Protein AF-A0A954EX17-F1 (afdb_monomer_lite)

Sequence (68 aa):
MIAAGDGPITDAELVTECILEDWPARQEGDVGYVYVALVGDGFCEAVAVTLVREADAIRIRQLEWGRP

pLDDT: mean 88.63, std 13.39, range [41.91, 98.0]

Secondary structure (DSSP, 8-state):
------PPEEEEEE-GGG-BS--TT--TTEEEEEEEEEEESS-EEEEEEEEEEETTEEEEEEEEEPP-

Structure (mmCIF, N/CA/C/O backbone):
data_AF-A0A954EX17-F1
#
_entry.id   AF-A0A954EX17-F1
#
loop_
_atom_site.group_PDB
_atom_site.id
_atom_site.type_symbol
_atom_site.label_atom_id
_atom_site.label_alt_id
_atom_site.label_comp_id
_atom_site.label_asym_id
_atom_site.label_entity_id
_atom_site.label_seq_id
_atom_site.pdbx_PDB_ins_code
_atom_site.Cartn_x
_atom_site.Cartn_y
_atom_site.Cartn_z
_atom_site.occupancy
_atom_site.B_iso_or_equiv
_atom_site.auth_seq_id
_atom_site.auth_comp_id
_atom_site.auth_asym_id
_atom_site.auth_atom_id
_atom_site.pdbx_PDB_model_num
ATOM 1 N N . MET A 1 1 ? 15.121 11.430 -7.093 1.00 41.91 1 MET A N 1
ATOM 2 C CA . MET A 1 1 ? 14.024 11.686 -8.041 1.00 41.91 1 MET A CA 1
ATOM 3 C C . MET A 1 1 ? 14.153 10.613 -9.101 1.00 41.91 1 MET A C 1
ATOM 5 O O . MET A 1 1 ? 15.036 10.719 -9.942 1.00 41.91 1 MET A O 1
ATOM 9 N N . ILE A 1 2 ? 13.431 9.505 -8.941 1.00 47.00 2 ILE A N 1
ATOM 10 C CA . ILE A 1 2 ? 13.336 8.505 -10.006 1.00 47.00 2 ILE A CA 1
ATOM 11 C C . ILE A 1 2 ? 12.391 9.148 -11.012 1.00 47.00 2 ILE A C 1
ATOM 13 O O . ILE A 1 2 ? 11.250 9.434 -10.671 1.00 47.00 2 ILE A O 1
ATOM 17 N N . ALA A 1 3 ? 12.905 9.520 -12.180 1.00 48.12 3 ALA A N 1
ATOM 18 C CA . ALA A 1 3 ? 12.040 9.916 -13.276 1.00 48.12 3 ALA A CA 1
ATOM 19 C C . ALA A 1 3 ? 11.241 8.665 -13.646 1.00 48.12 3 ALA A C 1
ATOM 21 O O . ALA A 1 3 ? 11.839 7.696 -14.110 1.00 48.12 3 ALA A O 1
ATOM 22 N N . ALA A 1 4 ? 9.940 8.658 -13.355 1.00 57.38 4 ALA A N 1
ATOM 23 C CA . ALA A 1 4 ? 9.039 7.627 -13.836 1.00 57.38 4 ALA A CA 1
ATOM 24 C C . ALA A 1 4 ? 9.040 7.713 -15.367 1.00 57.38 4 ALA A C 1
ATOM 26 O O . ALA A 1 4 ? 8.488 8.635 -15.964 1.00 57.38 4 ALA A O 1
ATOM 27 N N . GLY A 1 5 ? 9.781 6.813 -15.997 1.00 60.12 5 GLY A N 1
ATOM 28 C CA . GLY A 1 5 ? 9.680 6.532 -17.415 1.00 60.12 5 GLY A CA 1
ATOM 29 C C . GLY A 1 5 ? 8.283 6.022 -17.747 1.00 60.12 5 GLY A C 1
ATOM 30 O O . GLY A 1 5 ? 7.568 5.487 -16.906 1.00 60.12 5 GLY A O 1
ATOM 31 N N . ASP A 1 6 ? 7.898 6.204 -18.997 1.00 70.94 6 ASP A N 1
ATOM 32 C CA . ASP A 1 6 ? 6.596 5.889 -19.583 1.00 70.94 6 ASP A CA 1
ATOM 33 C C . ASP A 1 6 ? 6.530 4.474 -20.188 1.00 70.94 6 ASP A C 1
ATOM 35 O O . ASP A 1 6 ? 5.635 4.161 -20.977 1.00 70.94 6 ASP A O 1
ATOM 39 N N . GLY A 1 7 ? 7.482 3.609 -19.827 1.00 79.94 7 GLY A N 1
ATOM 40 C CA . GLY A 1 7 ? 7.515 2.214 -20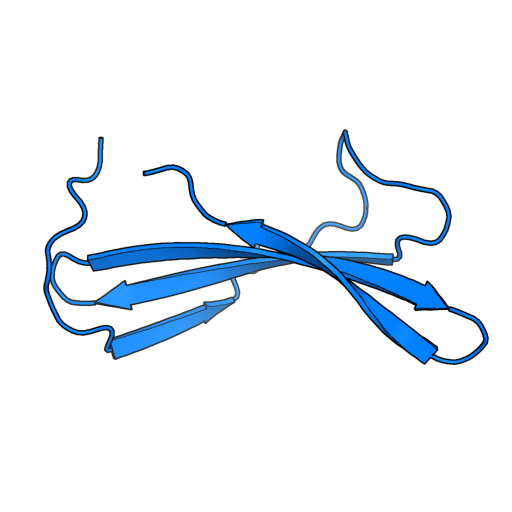.250 1.00 79.94 7 GLY A CA 1
ATOM 41 C C . GLY A 1 7 ? 6.345 1.390 -19.689 1.00 79.94 7 GLY A C 1
ATOM 42 O O . GLY A 1 7 ? 5.679 1.798 -18.735 1.00 79.94 7 GLY A O 1
ATOM 43 N N . PRO A 1 8 ? 6.050 0.220 -20.285 1.00 88.19 8 PRO A N 1
ATOM 44 C CA . PRO A 1 8 ? 4.940 -0.613 -19.839 1.00 88.19 8 PRO A CA 1
ATOM 45 C C . PRO A 1 8 ? 5.192 -1.166 -18.431 1.00 88.19 8 PRO A C 1
ATOM 47 O O . PRO A 1 8 ? 6.306 -1.580 -18.116 1.00 88.19 8 PRO A O 1
ATOM 50 N N . ILE A 1 9 ? 4.133 -1.255 -17.621 1.00 91.44 9 ILE A N 1
ATOM 51 C CA . ILE A 1 9 ? 4.148 -2.031 -16.373 1.00 91.44 9 ILE A CA 1
A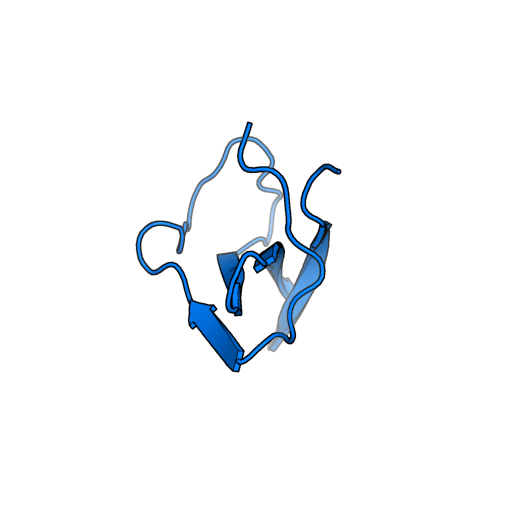TOM 52 C C . ILE A 1 9 ? 4.322 -3.505 -16.744 1.00 91.44 9 ILE A C 1
ATOM 54 O O . ILE A 1 9 ? 3.538 -4.035 -17.537 1.00 91.44 9 ILE A O 1
ATOM 58 N N . THR A 1 10 ? 5.322 -4.166 -16.170 1.00 94.62 10 THR A N 1
ATOM 59 C CA . THR A 1 10 ? 5.573 -5.598 -16.385 1.00 94.62 10 THR A CA 1
ATOM 60 C C . THR A 1 10 ? 5.241 -6.426 -15.156 1.00 94.62 10 THR A C 1
ATOM 62 O O . THR A 1 10 ? 4.787 -7.559 -15.306 1.00 94.62 10 THR A O 1
ATOM 65 N N . ASP A 1 11 ? 5.385 -5.846 -13.962 1.00 93.69 11 ASP A N 1
ATOM 66 C CA . ASP A 1 11 ? 5.256 -6.567 -12.701 1.00 93.69 11 ASP A CA 1
ATOM 67 C C . ASP A 1 11 ? 4.516 -5.739 -11.641 1.00 93.69 11 ASP A C 1
ATOM 69 O O . ASP A 1 11 ? 4.539 -4.504 -11.628 1.00 93.69 11 ASP A O 1
ATOM 73 N N . ALA A 1 12 ? 3.848 -6.455 -10.736 1.00 93.81 12 ALA A N 1
ATOM 74 C CA . ALA A 1 12 ? 3.244 -5.910 -9.530 1.00 93.81 12 ALA A CA 1
ATOM 75 C C . ALA A 1 12 ? 3.816 -6.657 -8.324 1.00 93.81 12 ALA A C 1
ATOM 77 O O . ALA A 1 12 ? 3.607 -7.863 -8.172 1.00 93.81 12 ALA A O 1
ATOM 78 N N . GLU A 1 13 ? 4.535 -5.940 -7.471 1.00 93.62 13 GLU A N 1
ATOM 79 C CA . GLU A 1 13 ? 5.308 -6.512 -6.377 1.00 93.62 13 GLU A CA 1
ATOM 80 C C . GLU A 1 13 ? 4.763 -6.044 -5.029 1.00 93.62 13 GLU A C 1
ATOM 82 O O . GLU A 1 13 ? 4.576 -4.852 -4.782 1.00 93.62 13 GLU A O 1
ATOM 87 N N . LEU A 1 14 ? 4.523 -6.992 -4.123 1.00 93.88 14 LEU A N 1
ATOM 88 C CA . LEU A 1 14 ? 4.280 -6.673 -2.722 1.00 93.88 14 LEU A CA 1
ATOM 89 C C . LEU A 1 14 ? 5.619 -6.338 -2.063 1.00 93.88 14 LEU A C 1
ATOM 91 O O . LEU A 1 14 ? 6.475 -7.213 -1.935 1.00 93.88 14 LEU A O 1
ATOM 95 N N . VAL A 1 15 ? 5.779 -5.101 -1.596 1.00 92.44 15 VAL A N 1
ATOM 96 C CA . VAL A 1 15 ? 6.972 -4.691 -0.847 1.00 92.44 15 VAL A CA 1
ATOM 97 C C . VAL A 1 15 ? 6.840 -5.223 0.576 1.00 92.44 15 VAL A C 1
ATOM 99 O O . VAL A 1 15 ? 6.165 -4.632 1.421 1.00 92.44 15 VAL A O 1
ATOM 102 N N . THR A 1 16 ? 7.430 -6.391 0.827 1.00 92.94 16 THR A N 1
ATOM 103 C CA . THR A 1 16 ? 7.219 -7.168 2.059 1.00 92.94 16 THR A CA 1
ATOM 104 C C . THR A 1 16 ? 7.641 -6.435 3.331 1.00 92.94 16 THR A C 1
ATOM 106 O O . THR A 1 16 ? 7.014 -6.586 4.376 1.00 92.94 16 THR A O 1
ATOM 109 N N . GLU A 1 17 ? 8.652 -5.579 3.231 1.00 91.69 17 GLU A N 1
ATOM 110 C CA . GLU A 1 17 ? 9.165 -4.711 4.289 1.00 91.69 17 GLU A CA 1
ATOM 111 C C . GLU A 1 17 ? 8.178 -3.595 4.663 1.00 91.69 17 GLU A C 1
ATOM 113 O O . GLU A 1 17 ? 8.283 -3.005 5.736 1.00 91.69 17 GLU A O 1
ATOM 118 N N . CYS A 1 18 ? 7.207 -3.313 3.790 1.00 90.75 18 CYS A N 1
ATOM 119 C CA . CYS A 1 18 ? 6.140 -2.339 3.994 1.00 90.75 18 CYS A CA 1
ATOM 120 C C . CYS A 1 18 ? 4.800 -2.999 4.349 1.00 90.75 18 CYS A C 1
ATOM 122 O O . CYS A 1 18 ? 3.751 -2.371 4.199 1.00 90.75 18 CYS A O 1
ATOM 124 N N . ILE A 1 19 ? 4.820 -4.247 4.827 1.00 95.06 19 ILE A N 1
ATOM 125 C CA . ILE A 1 19 ? 3.683 -4.860 5.517 1.00 95.06 19 ILE A CA 1
ATOM 126 C C . ILE A 1 19 ? 3.766 -4.439 6.984 1.00 95.06 19 ILE A C 1
ATOM 128 O O . ILE A 1 19 ? 4.582 -4.959 7.744 1.00 95.06 19 ILE A O 1
ATOM 132 N N . LEU A 1 20 ? 2.947 -3.465 7.373 1.00 95.69 20 LEU A N 1
ATOM 133 C CA . LEU A 1 20 ? 3.001 -2.845 8.696 1.00 95.69 20 LEU A CA 1
ATOM 134 C C . LEU A 1 20 ? 1.702 -3.086 9.468 1.00 95.69 20 LEU A C 1
ATOM 136 O O . LEU A 1 20 ? 0.608 -2.935 8.927 1.00 95.69 20 LEU A O 1
ATOM 140 N N . GLU A 1 21 ? 1.828 -3.396 10.757 1.00 94.75 21 GLU A N 1
ATOM 141 C CA . GLU A 1 21 ? 0.706 -3.425 11.710 1.00 94.75 21 GLU A CA 1
ATOM 142 C C . GLU A 1 21 ? 0.579 -2.112 12.501 1.00 94.75 21 GLU A C 1
ATOM 144 O O . GLU A 1 21 ? -0.446 -1.863 13.137 1.00 94.75 21 GLU A O 1
ATOM 149 N N . ASP A 1 22 ? 1.604 -1.254 12.441 1.00 94.56 22 ASP A N 1
ATOM 150 C CA . ASP A 1 22 ? 1.631 0.047 13.103 1.00 94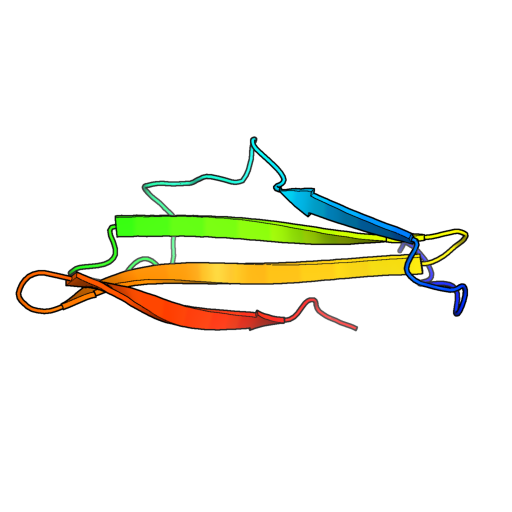.56 22 ASP A CA 1
ATOM 151 C C . ASP A 1 22 ? 2.308 1.109 12.224 1.00 94.56 22 ASP A C 1
ATOM 153 O O . ASP A 1 22 ? 3.356 0.864 11.625 1.00 94.56 22 ASP A O 1
ATOM 157 N N . TRP A 1 23 ? 1.680 2.282 12.102 1.00 94.25 23 TRP A N 1
ATOM 158 C CA . TRP A 1 23 ? 2.163 3.417 11.307 1.00 94.25 23 TRP A CA 1
ATOM 159 C C . TRP A 1 23 ? 1.519 4.728 11.797 1.00 94.25 23 TRP A C 1
ATOM 161 O O . TRP A 1 23 ? 0.436 4.699 12.382 1.00 94.25 23 TRP A O 1
ATOM 171 N N . PRO A 1 24 ? 2.121 5.907 11.540 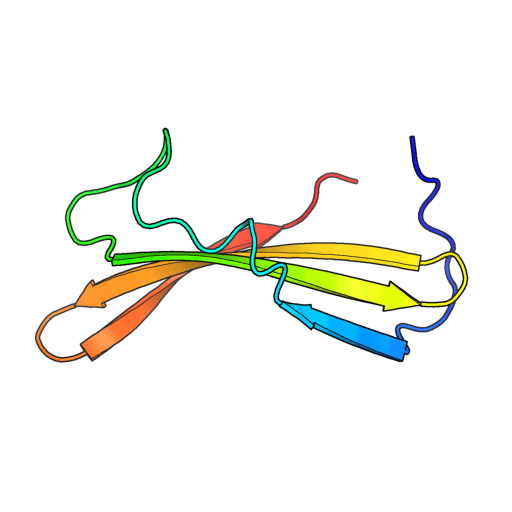1.00 93.06 24 PRO A N 1
ATOM 172 C CA . PRO A 1 24 ? 1.695 7.164 12.172 1.00 93.06 24 PRO A CA 1
ATOM 173 C C . PRO A 1 24 ? 0.241 7.598 11.922 1.00 93.06 24 PRO A C 1
ATOM 175 O O . PRO A 1 24 ? -0.341 8.284 12.755 1.00 93.06 24 PRO A O 1
ATOM 178 N N . ALA A 1 25 ? -0.338 7.230 10.777 1.00 93.38 25 ALA A N 1
ATOM 179 C CA . ALA A 1 25 ? -1.705 7.591 10.384 1.00 93.38 25 ALA A CA 1
ATOM 180 C C . ALA A 1 25 ? -2.734 6.469 10.635 1.00 93.38 25 ALA A C 1
ATOM 182 O O . ALA A 1 25 ? -3.845 6.525 10.099 1.00 93.38 25 ALA A O 1
ATOM 183 N N . ARG A 1 26 ? -2.362 5.430 11.392 1.00 96.44 26 ARG A N 1
ATOM 184 C CA . ARG A 1 26 ? -3.229 4.291 11.705 1.00 96.44 26 ARG A CA 1
ATOM 185 C C . ARG A 1 26 ? -4.446 4.734 12.518 1.00 96.44 26 ARG A C 1
ATOM 187 O O . ARG A 1 26 ? -4.327 5.544 13.435 1.00 96.44 26 ARG A O 1
ATOM 194 N N . GLN A 1 27 ? -5.612 4.188 12.186 1.00 96.31 27 GLN A N 1
ATOM 195 C CA . GLN A 1 27 ? -6.875 4.457 12.874 1.00 96.31 27 GLN A CA 1
ATOM 196 C C . GLN A 1 27 ? -7.338 3.242 13.691 1.00 96.31 27 GLN A C 1
ATOM 198 O O . GLN A 1 27 ? -6.833 2.129 13.534 1.00 96.31 27 GLN A O 1
ATOM 203 N N . GLU A 1 28 ? -8.307 3.445 14.585 1.00 95.38 28 GLU A N 1
ATOM 204 C CA . GLU A 1 28 ? -8.941 2.338 15.305 1.00 95.38 28 GLU A CA 1
ATOM 205 C C . GLU A 1 28 ? -9.594 1.360 14.316 1.00 95.38 28 GLU A C 1
ATOM 207 O O . GLU A 1 28 ? -10.256 1.766 13.364 1.00 95.38 28 GLU A O 1
ATOM 212 N N . GLY A 1 29 ? -9.385 0.060 14.533 1.00 94.88 29 GLY A N 1
ATOM 213 C CA . GLY A 1 29 ? -9.886 -0.997 13.650 1.00 94.88 29 GLY A CA 1
ATOM 214 C C . GLY A 1 29 ? -9.004 -1.289 12.433 1.00 94.88 29 GLY A C 1
ATOM 215 O O . GLY A 1 29 ? -9.212 -2.318 11.785 1.00 94.88 29 GLY A O 1
ATOM 216 N N . ASP A 1 30 ? -7.998 -0.457 12.141 1.00 97.38 30 ASP A N 1
ATOM 217 C CA . ASP A 1 30 ? -6.993 -0.773 11.127 1.00 97.38 30 ASP A CA 1
ATOM 218 C C . ASP A 1 30 ? -6.141 -1.968 11.573 1.00 97.38 30 ASP A C 1
ATOM 220 O O . ASP A 1 30 ? -5.604 -2.007 12.691 1.00 97.38 30 ASP A O 1
ATOM 224 N N . VAL A 1 31 ? -6.017 -2.939 10.667 1.00 97.00 31 VAL A N 1
ATOM 225 C CA . VAL A 1 31 ? -5.352 -4.231 10.900 1.00 97.00 31 VAL A CA 1
ATOM 226 C C . VAL A 1 31 ? -4.109 -4.440 10.046 1.00 97.00 31 VAL A C 1
ATOM 228 O O . VAL A 1 31 ? -3.369 -5.385 10.292 1.00 97.00 31 VAL A O 1
ATOM 231 N N . GLY A 1 32 ? -3.872 -3.593 9.045 1.00 96.88 32 GLY A N 1
ATOM 232 C CA . GLY A 1 32 ? -2.658 -3.681 8.248 1.00 96.88 32 GLY A CA 1
ATOM 233 C C . GLY A 1 32 ? -2.526 -2.569 7.224 1.00 96.88 32 GLY A C 1
ATOM 234 O O . GLY A 1 32 ? -3.513 -2.023 6.735 1.00 96.88 32 GLY A O 1
ATOM 235 N N . TYR A 1 33 ? -1.286 -2.271 6.886 1.00 96.88 33 TYR A N 1
ATOM 236 C CA . TYR A 1 33 ? -0.890 -1.411 5.787 1.00 96.88 33 TYR A CA 1
ATOM 237 C C . TYR A 1 33 ? 0.026 -2.228 4.884 1.00 96.88 33 TYR A C 1
ATOM 239 O O . TYR A 1 33 ? 0.944 -2.880 5.377 1.00 96.88 33 TYR A O 1
ATOM 247 N N . VAL A 1 34 ? -0.230 -2.221 3.580 1.00 96.19 34 VAL A N 1
ATOM 248 C CA . VAL A 1 34 ? 0.624 -2.886 2.592 1.00 96.19 34 VAL A CA 1
ATOM 249 C C . VAL A 1 34 ? 0.951 -1.930 1.462 1.00 96.19 34 VAL A C 1
ATOM 251 O O . VAL A 1 34 ? 0.137 -1.082 1.101 1.00 96.19 34 VAL A O 1
ATOM 254 N N . TYR A 1 35 ? 2.134 -2.088 0.884 1.00 94.50 35 TYR A N 1
ATOM 255 C CA . TYR A 1 35 ? 2.593 -1.276 -0.232 1.00 94.50 35 TYR A CA 1
ATOM 256 C C . TYR A 1 35 ? 2.835 -2.166 -1.446 1.00 94.50 35 TYR A C 1
ATOM 258 O O . TYR A 1 35 ? 3.599 -3.130 -1.374 1.00 94.50 35 TYR A O 1
ATOM 266 N N . VAL A 1 36 ? 2.151 -1.860 -2.546 1.00 94.62 36 VAL A N 1
ATOM 267 C CA . VAL A 1 36 ? 2.268 -2.594 -3.808 1.00 94.62 36 VAL A CA 1
ATOM 268 C C . VAL A 1 36 ? 2.954 -1.693 -4.819 1.00 94.62 36 VAL A C 1
ATOM 270 O O . VAL A 1 36 ? 2.412 -0.648 -5.182 1.00 94.62 36 VAL A O 1
ATOM 273 N N . ALA A 1 37 ? 4.136 -2.103 -5.262 1.00 92.50 37 ALA A N 1
ATOM 274 C CA . ALA A 1 37 ? 4.878 -1.442 -6.319 1.00 92.50 37 ALA A CA 1
ATOM 275 C C . ALA A 1 37 ? 4.430 -1.969 -7.687 1.00 92.50 37 ALA A C 1
ATOM 277 O O . ALA A 1 37 ? 4.209 -3.164 -7.869 1.00 92.50 37 ALA A O 1
ATOM 278 N N . LEU A 1 38 ? 4.302 -1.066 -8.649 1.00 91.19 38 LEU A N 1
ATOM 279 C CA . LEU A 1 38 ? 4.100 -1.349 -10.061 1.00 91.19 38 LEU A CA 1
ATOM 280 C C . LEU A 1 38 ? 5.387 -0.951 -10.773 1.00 91.19 38 LEU A C 1
ATOM 282 O O . LEU A 1 38 ? 5.761 0.224 -10.759 1.00 91.19 38 LEU A O 1
ATOM 286 N N . VAL A 1 39 ? 6.071 -1.924 -11.364 1.00 90.81 39 VAL A N 1
ATOM 287 C CA . VAL A 1 39 ? 7.398 -1.717 -11.949 1.00 90.81 39 VAL A CA 1
ATOM 288 C C . VAL A 1 39 ? 7.428 -2.146 -13.410 1.00 90.81 39 VAL A C 1
ATOM 290 O O . VAL A 1 39 ? 6.647 -2.986 -13.862 1.00 90.81 39 VAL A O 1
ATOM 293 N N . GLY A 1 40 ? 8.318 -1.514 -14.162 1.00 89.38 40 GLY A N 1
ATOM 294 C CA . GLY A 1 40 ? 8.557 -1.774 -15.572 1.00 89.38 40 GLY A CA 1
ATOM 295 C C . GLY A 1 40 ? 9.858 -1.123 -16.023 1.00 89.38 40 GLY A C 1
ATOM 296 O O . GLY A 1 40 ? 10.548 -0.469 -15.239 1.00 89.38 40 GLY A O 1
ATOM 297 N N . ASP A 1 41 ? 10.206 -1.281 -17.298 1.00 87.12 41 ASP A N 1
ATOM 298 C CA . ASP A 1 41 ? 11.399 -0.629 -17.841 1.00 87.12 41 ASP A CA 1
ATOM 299 C C . ASP A 1 41 ? 11.229 0.897 -17.803 1.00 87.12 41 ASP A C 1
ATOM 301 O O . ASP A 1 41 ? 10.354 1.464 -18.457 1.00 87.12 41 ASP A O 1
ATOM 305 N N . GLY A 1 42 ? 12.016 1.558 -16.956 1.00 84.19 42 GLY A N 1
ATOM 306 C CA . GLY A 1 42 ? 11.894 2.983 -16.663 1.00 84.19 42 GLY A CA 1
ATOM 307 C C . GLY A 1 42 ? 10.700 3.370 -15.782 1.00 84.19 42 GLY A C 1
ATOM 308 O O . GLY A 1 42 ? 10.747 4.444 -15.198 1.00 84.19 42 GLY A O 1
ATOM 309 N N . PHE A 1 43 ? 9.674 2.534 -15.618 1.00 84.75 43 PHE A N 1
ATOM 310 C CA . PHE A 1 43 ? 8.472 2.851 -14.839 1.00 84.75 43 PHE A CA 1
ATOM 311 C C . PHE A 1 43 ? 8.571 2.349 -13.391 1.00 84.75 43 PHE A C 1
ATOM 313 O O . PHE A 1 43 ? 8.922 1.195 -13.142 1.00 84.75 43 PHE A O 1
ATOM 320 N N . CYS A 1 44 ? 8.213 3.197 -12.425 1.00 86.19 44 CYS A N 1
ATOM 321 C CA . CYS A 1 44 ? 8.054 2.798 -11.028 1.00 86.19 44 CYS A CA 1
ATOM 322 C C . CYS A 1 44 ? 7.028 3.703 -10.344 1.00 86.19 44 CYS A C 1
ATOM 324 O O . CYS A 1 44 ? 7.271 4.893 -10.161 1.00 86.19 44 CYS A O 1
ATOM 326 N N . GLU A 1 45 ? 5.899 3.118 -9.962 1.00 89.75 45 GLU A N 1
ATOM 327 C CA . GLU A 1 45 ? 4.833 3.746 -9.180 1.00 89.75 45 GLU A CA 1
ATOM 328 C C . GLU A 1 45 ? 4.377 2.777 -8.093 1.00 89.75 45 GLU A C 1
ATOM 330 O O . GLU A 1 45 ? 4.765 1.608 -8.080 1.00 89.75 45 GLU A O 1
ATOM 335 N N . ALA A 1 46 ? 3.536 3.231 -7.169 1.00 91.38 46 ALA A N 1
ATOM 336 C CA . ALA A 1 46 ? 3.003 2.345 -6.145 1.00 91.38 46 ALA A CA 1
ATOM 337 C C . ALA A 1 46 ? 1.682 2.830 -5.552 1.00 91.38 46 ALA A C 1
ATOM 339 O O . ALA A 1 46 ? 1.308 4.003 -5.640 1.00 91.38 46 ALA A O 1
ATOM 340 N N . VAL A 1 47 ? 0.992 1.898 -4.900 1.00 94.31 47 VAL A N 1
ATOM 341 C CA . VAL A 1 47 ? -0.197 2.167 -4.100 1.00 94.31 47 VAL A CA 1
ATOM 342 C C . VAL A 1 47 ? -0.026 1.578 -2.707 1.00 94.31 47 VAL A C 1
ATOM 344 O O . VAL A 1 47 ? 0.337 0.415 -2.523 1.00 94.31 47 VAL A O 1
ATOM 347 N N . ALA A 1 48 ? -0.315 2.400 -1.712 1.00 94.75 48 ALA A N 1
ATOM 348 C CA . ALA A 1 48 ? -0.473 1.978 -0.340 1.00 94.75 48 ALA A CA 1
ATOM 349 C C . ALA A 1 48 ? -1.929 1.586 -0.082 1.00 94.75 48 ALA A C 1
ATOM 351 O O . ALA A 1 48 ? -2.855 2.318 -0.436 1.00 94.75 48 ALA A O 1
ATOM 352 N N . VAL A 1 49 ? -2.137 0.447 0.568 1.00 96.69 49 VAL A N 1
ATOM 353 C CA . VAL A 1 49 ? -3.455 -0.091 0.898 1.00 96.69 49 VAL A CA 1
ATOM 354 C C . VAL A 1 49 ? -3.559 -0.243 2.405 1.00 96.69 49 VAL A C 1
ATOM 356 O O . VAL A 1 49 ? -2.770 -0.953 3.024 1.00 96.69 49 VAL A O 1
ATOM 359 N N . THR A 1 50 ? -4.566 0.388 3.001 1.00 97.69 50 THR A N 1
ATOM 360 C CA . THR A 1 50 ? -4.914 0.171 4.407 1.00 97.69 50 THR A CA 1
ATOM 361 C C . THR A 1 50 ? -6.085 -0.792 4.517 1.00 97.69 50 THR A C 1
ATOM 363 O O . THR A 1 50 ? -7.130 -0.601 3.889 1.00 97.69 50 THR A O 1
ATOM 366 N N . LEU A 1 51 ? -5.912 -1.813 5.348 1.00 97.88 51 LEU A N 1
ATOM 367 C CA . LEU A 1 51 ? -6.899 -2.826 5.675 1.00 97.88 51 LEU A CA 1
ATOM 368 C C . LEU A 1 51 ? -7.532 -2.521 7.033 1.00 97.88 51 LEU A C 1
ATOM 370 O O . LEU A 1 51 ? -6.831 -2.258 8.010 1.00 97.88 51 LEU A O 1
ATOM 374 N N . VAL A 1 52 ? -8.853 -2.632 7.101 1.00 98.00 52 VAL A N 1
ATOM 375 C CA . VAL A 1 52 ? -9.656 -2.445 8.314 1.00 98.00 52 VAL A CA 1
ATOM 376 C C . VAL A 1 52 ? -10.467 -3.702 8.596 1.00 98.00 52 VAL A C 1
ATOM 378 O O . VAL A 1 52 ? -10.865 -4.423 7.673 1.00 98.00 52 VAL A O 1
ATOM 381 N N . ARG A 1 53 ? -10.725 -3.971 9.874 1.00 97.38 53 ARG A N 1
ATOM 382 C CA . ARG A 1 53 ? -11.727 -4.953 10.287 1.00 97.38 53 ARG A CA 1
ATOM 383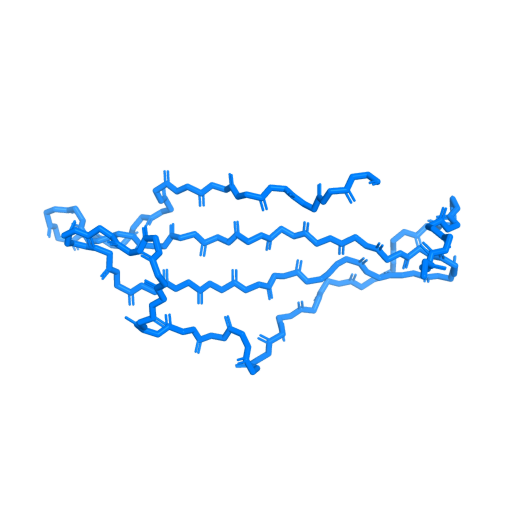 C C . ARG A 1 53 ? -13.075 -4.263 10.479 1.00 97.38 53 ARG A C 1
ATOM 385 O O . ARG A 1 53 ? -13.234 -3.456 11.386 1.00 97.38 53 ARG A O 1
ATOM 392 N N . GLU A 1 54 ? -14.049 -4.637 9.657 1.00 94.50 54 GLU A N 1
ATOM 393 C CA . GLU A 1 54 ? -15.437 -4.181 9.758 1.00 94.50 54 GLU A CA 1
ATOM 394 C C . GLU A 1 54 ? -16.353 -5.385 9.983 1.00 94.50 54 GLU A C 1
ATOM 396 O O . GLU A 1 54 ? -16.405 -6.302 9.157 1.00 94.50 54 GLU A O 1
ATOM 401 N N . ALA A 1 55 ? -17.072 -5.383 11.112 1.00 89.56 55 ALA A N 1
ATOM 402 C CA . ALA A 1 55 ? -17.830 -6.537 11.597 1.00 89.56 55 ALA A CA 1
ATOM 403 C C . ALA A 1 55 ? -16.959 -7.814 11.584 1.00 89.56 55 ALA A C 1
ATOM 405 O O . ALA A 1 55 ? -15.956 -7.882 12.297 1.00 89.56 55 ALA A O 1
ATOM 406 N N . ASP A 1 56 ? -17.294 -8.785 10.733 1.00 92.75 56 ASP A N 1
ATOM 407 C CA . ASP A 1 56 ? -16.620 -10.085 10.649 1.00 92.75 56 ASP A CA 1
ATOM 408 C C . ASP A 1 56 ? -15.685 -10.225 9.431 1.00 92.75 56 ASP A C 1
ATOM 410 O O . ASP A 1 56 ? -15.223 -11.326 9.127 1.00 92.75 56 ASP A O 1
ATOM 414 N N . ALA A 1 57 ? -15.384 -9.133 8.717 1.00 96.75 57 ALA A N 1
ATOM 415 C CA . ALA A 1 57 ? -14.572 -9.169 7.499 1.00 96.75 57 ALA A CA 1
ATOM 416 C C . ALA A 1 57 ? -13.405 -8.172 7.519 1.00 96.75 57 ALA A C 1
ATOM 418 O O . ALA A 1 57 ? -13.479 -7.098 8.114 1.00 96.75 57 ALA A O 1
ATOM 419 N N . ILE A 1 58 ? -12.328 -8.524 6.811 1.00 97.00 58 ILE A N 1
ATOM 420 C CA . ILE A 1 58 ? -11.251 -7.588 6.474 1.00 97.00 58 ILE A CA 1
ATOM 421 C C . ILE A 1 58 ? -11.592 -6.936 5.135 1.00 97.00 58 ILE A C 1
ATOM 423 O O . ILE A 1 58 ? -11.929 -7.624 4.167 1.00 97.00 58 ILE A O 1
ATOM 427 N N . ARG A 1 59 ? -11.520 -5.607 5.087 1.00 97.19 59 ARG A N 1
ATOM 428 C CA . ARG A 1 59 ? -11.817 -4.786 3.909 1.00 97.19 59 ARG A CA 1
ATOM 429 C C . ARG A 1 59 ? -10.685 -3.800 3.655 1.00 97.19 59 ARG A C 1
ATOM 431 O O . ARG A 1 59 ? -9.924 -3.475 4.561 1.00 97.19 59 ARG A O 1
ATOM 438 N N . ILE A 1 60 ? -10.597 -3.305 2.425 1.00 97.38 60 ILE A N 1
ATOM 439 C CA . ILE A 1 60 ? -9.755 -2.150 2.108 1.00 97.38 60 ILE A CA 1
ATOM 440 C C . ILE A 1 60 ? -10.501 -0.898 2.569 1.00 97.38 60 ILE A C 1
ATOM 442 O O . ILE A 1 60 ? -11.594 -0.628 2.076 1.00 97.38 60 ILE A O 1
ATOM 446 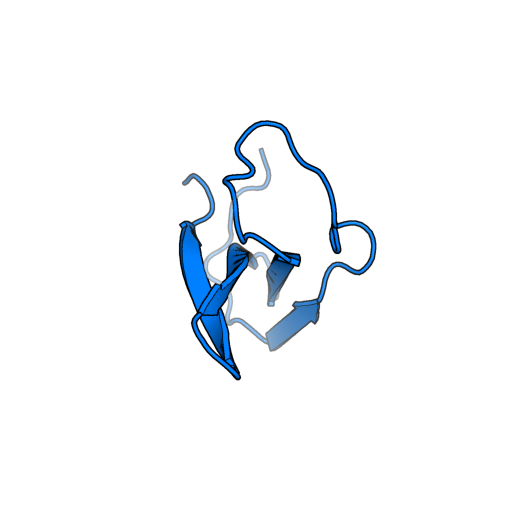N N . ARG A 1 61 ? -9.906 -0.143 3.495 1.00 96.31 61 ARG A N 1
ATOM 447 C CA . ARG A 1 61 ? -10.440 1.143 3.968 1.00 96.31 61 ARG A CA 1
ATOM 448 C C . ARG A 1 61 ? -9.981 2.303 3.103 1.00 96.31 61 ARG A C 1
ATOM 450 O O . ARG A 1 61 ? -10.745 3.227 2.844 1.00 96.31 61 ARG A O 1
ATOM 457 N N . GLN A 1 62 ? -8.707 2.284 2.719 1.00 96.44 62 GLN A N 1
ATOM 458 C CA . GLN A 1 62 ? -8.053 3.421 2.086 1.00 96.44 62 GLN A CA 1
ATOM 459 C C . GLN A 1 62 ? -7.020 2.958 1.065 1.00 96.44 62 GLN A C 1
ATOM 461 O O . GLN A 1 62 ? -6.301 1.983 1.291 1.00 96.44 62 GLN A O 1
ATOM 466 N N . LEU A 1 63 ? -6.952 3.707 -0.034 1.00 96.06 63 LEU A N 1
ATOM 467 C CA . LEU A 1 63 ? -5.862 3.677 -0.995 1.00 96.06 63 LEU A CA 1
ATOM 468 C C . LEU A 1 63 ? -5.150 5.027 -0.936 1.00 96.06 63 LEU A C 1
ATOM 470 O O . LEU A 1 63 ? -5.801 6.070 -1.018 1.00 96.06 63 LEU A O 1
ATOM 474 N N . GLU A 1 64 ? -3.834 5.008 -0.790 1.00 93.44 64 GLU A N 1
ATOM 475 C CA . GLU A 1 64 ? -2.987 6.180 -0.980 1.00 93.44 64 GLU A CA 1
ATOM 476 C C . GLU A 1 64 ? -2.111 5.942 -2.208 1.00 93.44 64 GLU A C 1
ATOM 478 O O . GLU A 1 64 ? -1.359 4.972 -2.289 1.00 93.44 64 GLU A O 1
ATOM 483 N N . TRP A 1 65 ? -2.272 6.813 -3.197 1.00 89.06 65 TRP A N 1
ATOM 484 C CA . TRP A 1 65 ? -1.514 6.772 -4.439 1.00 89.06 65 TRP A CA 1
ATOM 485 C C . TRP A 1 65 ? -0.131 7.389 -4.224 1.00 89.06 65 TRP A C 1
ATOM 487 O O . TRP A 1 65 ? 0.006 8.328 -3.433 1.00 89.06 65 TRP A O 1
ATOM 497 N N . GLY A 1 66 ? 0.871 6.883 -4.948 1.00 73.56 66 GLY A N 1
ATOM 498 C CA . GLY A 1 66 ? 2.183 7.515 -5.055 1.00 73.56 66 GLY A CA 1
ATOM 499 C C . GLY A 1 66 ? 2.079 9.012 -5.366 1.00 73.56 66 GLY A C 1
ATOM 500 O O . GLY A 1 66 ? 1.098 9.493 -5.943 1.00 73.56 66 GLY A O 1
ATOM 501 N N . ARG A 1 67 ? 3.077 9.782 -4.921 1.00 62.22 67 ARG A N 1
ATOM 502 C CA . ARG A 1 67 ? 3.165 11.202 -5.283 1.00 62.22 67 ARG A CA 1
ATOM 503 C C . ARG A 1 67 ? 3.792 11.317 -6.679 1.00 62.22 67 ARG A C 1
ATOM 505 O O . ARG A 1 67 ? 4.793 10.637 -6.886 1.00 62.22 67 ARG A O 1
ATOM 512 N N . PRO A 1 68 ? 3.247 12.165 -7.573 1.00 51.12 68 PRO A N 1
ATOM 513 C CA . PRO A 1 68 ? 3.869 12.449 -8.866 1.00 51.12 68 PRO A CA 1
ATOM 514 C C . PRO A 1 68 ? 5.261 13.077 -8.717 1.00 51.12 68 PRO A C 1
ATOM 516 O O . PRO A 1 68 ? 5.533 13.690 -7.652 1.00 51.12 68 PRO A O 1
#

Radius of gyration: 13.91 Å; chains: 1; bounding box: 32×22×36 Å

Foldseek 3Di:
DLQADPFDFDDKDWPVVQWDQDDDPDDPQWRTKTKIWGDDDSHIWIKIWIWGDDDPDIDTPDIDTGDD